Protein AF-M3GZG9-F1 (afdb_monomer)

Solvent-accessible surface area (backbone atoms only — not comparable to full-atom values): 9274 Å² total; per-residue (Å²): 86,82,31,37,38,31,21,82,42,76,47,66,50,98,86,66,50,78,45,76,48,38,36,34,39,43,44,51,94,93,51,76,71,40,52,28,30,54,42,74,48,55,68,71,58,45,72,78,30,86,83,56,42,54,24,39,34,29,55,63,71,65,92,87,61,84,75,79,90,46,70,40,34,37,29,32,86,43,64,42,98,85,69,80,45,78,38,32,40,33,36,37,59,42,87,91,44,86,87,32,54,50,62,36,36,37,36,73,55,94,59,98,73,78,54,59,26,34,28,30,41,71,80,82,76,78,61,92,77,64,81,70,80,76,82,63,96,77,73,98,78,76,84,72,88,74,94,72,88,83,134

Sequence (151 aa):
MNVGYFKHKTVKDQNGVEQKFIGGMINIPFMRPIECSLIVTPPEELAGNQKAPIYKIAQYKPKGWEGSRQFIGGIWSAVSKDGKVNYFKGHIETPLVAGERVYVALFEPKEDNGLMFEVTWSAPKSNTSAYVPTASSEDASYYADDDAIPY

Nearest PDB structures (foldseek):
  1eyl-assembly1_A  TM=2.678E-01  e=1.471E+00  Psophocarpus tetragonolobus
  5yuo-assembly1_A  TM=2.740E-01  e=3.076E+00  Pseudomonas aeruginosa PAO1

Structure (mmCIF, N/CA/C/O backbone):
data_AF-M3GZG9-F1
#
_entry.id   AF-M3GZG9-F1
#
loop_
_atom_site.group_PDB
_atom_site.id
_atom_site.type_symbol
_atom_site.label_atom_id
_atom_site.label_alt_id
_atom_site.label_comp_id
_atom_site.label_asym_id
_atom_site.label_entity_id
_atom_site.label_seq_id
_atom_site.pdbx_PDB_ins_code
_atom_site.Cartn_x
_atom_site.Cartn_y
_atom_site.Cartn_z
_atom_site.occupancy
_atom_site.B_iso_or_equiv
_atom_site.auth_seq_id
_atom_site.auth_comp_id
_atom_site.auth_asym_id
_atom_site.auth_atom_id
_atom_site.pdbx_PDB_model_num
ATOM 1 N N . MET A 1 1 ? -4.213 -6.160 12.452 1.00 86.12 1 MET A N 1
ATOM 2 C CA . MET A 1 1 ? -2.948 -6.922 12.405 1.00 86.12 1 MET A CA 1
ATOM 3 C C . MET A 1 1 ? -2.010 -6.206 11.450 1.00 86.12 1 MET A C 1
ATOM 5 O O . MET A 1 1 ? -2.480 -5.842 10.378 1.00 86.12 1 MET A O 1
ATOM 9 N N . ASN A 1 2 ? -0.756 -5.943 11.837 1.00 92.88 2 ASN A N 1
ATOM 10 C CA . ASN A 1 2 ? 0.257 -5.469 10.887 1.00 92.88 2 ASN A CA 1
ATOM 11 C C . ASN A 1 2 ? 0.603 -6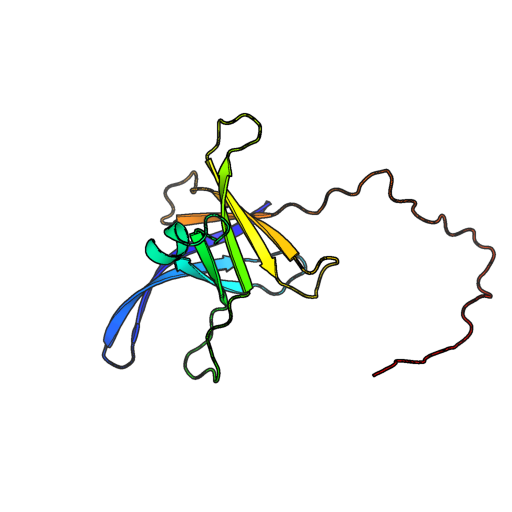.638 9.955 1.00 92.88 2 ASN A C 1
ATOM 13 O O . ASN A 1 2 ? 0.815 -7.758 10.414 1.00 92.88 2 ASN A O 1
ATOM 17 N N . VAL A 1 3 ? 0.556 -6.380 8.656 1.00 96.12 3 VAL A N 1
ATOM 18 C CA . VAL A 1 3 ? 0.739 -7.367 7.590 1.00 96.12 3 VAL A CA 1
ATOM 19 C C . VAL A 1 3 ? 1.760 -6.887 6.567 1.00 96.12 3 VAL A C 1
ATOM 21 O O . VAL A 1 3 ? 1.851 -7.460 5.491 1.00 96.12 3 VAL A O 1
ATOM 24 N N . GLY A 1 4 ? 2.505 -5.816 6.828 1.00 96.81 4 GLY A N 1
ATOM 25 C 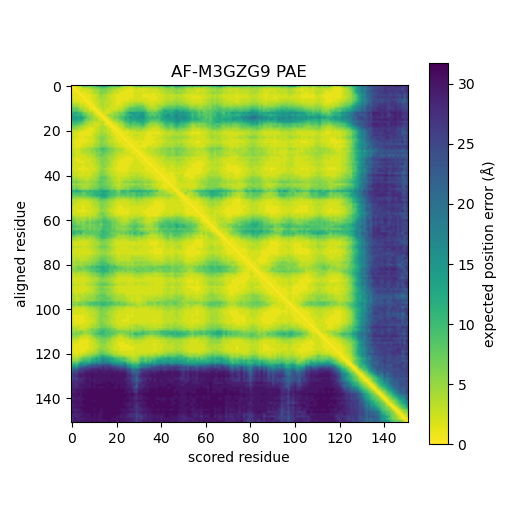CA . GLY A 1 4 ? 3.415 -5.283 5.827 1.00 96.81 4 GLY A CA 1
ATOM 26 C C . GLY A 1 4 ? 3.849 -3.855 6.082 1.00 96.81 4 GLY A C 1
ATOM 27 O O . GLY A 1 4 ? 3.520 -3.239 7.094 1.00 96.81 4 GLY A O 1
ATOM 28 N N . TYR A 1 5 ? 4.592 -3.322 5.123 1.00 97.56 5 TYR A N 1
ATOM 29 C CA . TYR A 1 5 ? 5.160 -1.987 5.219 1.00 97.56 5 TYR A CA 1
ATOM 30 C C . TYR A 1 5 ? 5.473 -1.401 3.845 1.00 97.56 5 TYR A C 1
ATOM 32 O O . TYR A 1 5 ? 5.643 -2.132 2.867 1.00 97.56 5 TYR A O 1
ATOM 40 N N . PHE A 1 6 ? 5.650 -0.082 3.810 1.00 97.81 6 PHE A N 1
ATOM 41 C CA . PHE A 1 6 ? 6.256 0.654 2.704 1.00 97.81 6 PHE A CA 1
ATOM 42 C C . PHE A 1 6 ? 7.378 1.550 3.215 1.00 97.81 6 PHE A C 1
ATOM 44 O O . PHE A 1 6 ? 7.292 2.098 4.311 1.00 97.81 6 PHE A O 1
ATOM 51 N N . LYS A 1 7 ? 8.427 1.717 2.410 1.00 97.12 7 LYS A N 1
ATOM 52 C CA . LYS A 1 7 ? 9.551 2.615 2.688 1.00 97.12 7 LYS A CA 1
ATOM 53 C C . LYS A 1 7 ? 10.148 3.171 1.401 1.00 97.12 7 LYS A C 1
ATOM 55 O O . LYS A 1 7 ? 9.945 2.617 0.318 1.00 97.12 7 LYS A O 1
ATOM 60 N N . HIS A 1 8 ? 10.927 4.236 1.526 1.00 95.12 8 HIS A N 1
ATOM 61 C CA . HIS A 1 8 ? 11.728 4.738 0.416 1.00 95.12 8 HIS A CA 1
ATOM 62 C C . HIS A 1 8 ? 12.819 3.714 0.064 1.00 95.12 8 HIS A C 1
ATOM 64 O O . HIS A 1 8 ? 13.556 3.245 0.932 1.00 95.12 8 HIS A O 1
ATOM 70 N N . LYS A 1 9 ? 12.904 3.342 -1.213 1.00 91.75 9 LYS A N 1
ATOM 71 C CA . LYS A 1 9 ? 13.942 2.479 -1.782 1.00 91.75 9 LYS A CA 1
ATOM 72 C C . LYS A 1 9 ? 14.666 3.234 -2.899 1.00 91.75 9 LYS A C 1
ATOM 74 O O . LYS A 1 9 ? 14.053 4.015 -3.626 1.00 91.75 9 LYS A O 1
ATOM 79 N N . THR A 1 10 ? 15.952 2.942 -3.058 1.00 88.56 10 THR A N 1
ATOM 80 C CA . THR A 1 10 ? 16.778 3.425 -4.171 1.00 88.56 10 THR A CA 1
ATOM 81 C C . THR A 1 10 ? 17.332 2.220 -4.919 1.00 88.56 10 THR A C 1
ATOM 83 O O . THR A 1 10 ? 17.880 1.311 -4.296 1.00 88.56 10 THR A O 1
ATOM 86 N N . VAL A 1 11 ? 17.186 2.193 -6.241 1.00 83.25 11 VAL A N 1
ATOM 87 C CA . VAL A 1 11 ? 17.746 1.151 -7.114 1.00 83.25 11 VAL A CA 1
ATOM 88 C C . VAL A 1 11 ? 18.528 1.818 -8.234 1.00 83.25 11 VAL A C 1
ATOM 90 O O . VAL A 1 11 ? 18.066 2.795 -8.810 1.00 83.25 11 VAL A O 1
ATOM 93 N N . LYS A 1 12 ? 19.712 1.291 -8.548 1.00 82.12 12 LYS A N 1
ATOM 94 C CA . LYS A 1 12 ? 20.492 1.736 -9.706 1.00 82.12 12 LYS A CA 1
ATOM 95 C C . LYS A 1 12 ? 19.992 1.035 -10.961 1.00 82.12 12 LYS A C 1
ATOM 97 O O . LYS A 1 12 ? 19.834 -0.188 -10.966 1.00 82.12 12 LYS A O 1
ATOM 102 N N . ASP A 1 13 ? 19.722 1.806 -12.005 1.00 77.00 13 ASP A N 1
ATOM 103 C CA . ASP A 1 13 ? 19.376 1.263 -13.312 1.00 77.00 13 ASP A CA 1
ATOM 104 C C . ASP A 1 13 ? 20.617 0.756 -14.074 1.00 77.00 13 ASP A C 1
ATOM 106 O O . ASP A 1 13 ? 21.734 0.732 -13.554 1.00 77.00 13 ASP A O 1
ATOM 110 N N . GLN A 1 14 ? 20.416 0.300 -15.315 1.00 74.38 14 GLN A N 1
ATOM 111 C CA . GLN A 1 14 ? 21.491 -0.257 -16.148 1.00 74.38 14 GLN A CA 1
ATOM 112 C C . GLN A 1 14 ? 22.578 0.768 -16.504 1.00 74.38 14 GLN A C 1
ATOM 114 O O . GLN A 1 14 ? 23.702 0.376 -16.803 1.00 74.38 14 GLN A O 1
ATOM 119 N N . ASN A 1 15 ? 22.255 2.059 -16.428 1.00 80.00 15 ASN A N 1
ATOM 120 C CA . ASN A 1 15 ? 23.158 3.167 -16.711 1.00 80.00 15 ASN A CA 1
ATOM 121 C C . ASN A 1 15 ? 23.792 3.722 -15.422 1.00 80.00 15 ASN A C 1
ATOM 123 O O . ASN A 1 15 ? 24.471 4.746 -15.456 1.00 80.00 15 ASN A O 1
ATOM 127 N N . GLY A 1 16 ? 23.563 3.065 -14.278 1.00 80.12 16 GLY A N 1
ATOM 128 C CA . GLY A 1 16 ? 24.045 3.502 -12.971 1.00 80.12 16 GLY A CA 1
ATOM 129 C C . GLY A 1 16 ? 23.258 4.670 -12.370 1.00 80.12 16 GLY A C 1
ATOM 130 O O . GLY A 1 16 ? 23.661 5.178 -11.323 1.00 80.12 16 GLY A O 1
ATOM 131 N N . VAL A 1 17 ? 22.144 5.083 -12.985 1.00 85.31 17 VAL A N 1
ATOM 132 C CA . VAL A 1 17 ? 21.304 6.177 -12.487 1.00 85.31 17 VAL A CA 1
ATOM 133 C C . VAL A 1 17 ? 20.450 5.670 -11.332 1.00 85.31 17 VAL A C 1
ATOM 135 O O . VAL A 1 17 ? 19.796 4.629 -11.415 1.00 85.31 17 VAL A O 1
ATOM 138 N N . GLU A 1 18 ? 20.458 6.412 -10.230 1.00 86.94 18 GLU A N 1
ATOM 139 C CA . GLU A 1 18 ? 19.667 6.090 -9.048 1.00 86.94 18 GLU A CA 1
ATOM 140 C C . GLU A 1 18 ? 18.194 6.457 -9.244 1.00 86.94 18 GLU A C 1
ATOM 142 O O . GLU A 1 18 ? 17.828 7.621 -9.383 1.00 86.94 18 GLU A O 1
ATOM 147 N N . GLN A 1 19 ? 17.338 5.443 -9.193 1.00 83.44 19 GLN A N 1
ATOM 148 C CA . GLN A 1 19 ? 15.889 5.565 -9.220 1.00 83.44 19 GLN A CA 1
ATOM 149 C C . GLN A 1 19 ? 15.350 5.418 -7.797 1.00 83.44 19 GLN A C 1
ATOM 151 O O . GLN A 1 19 ? 15.544 4.385 -7.148 1.00 83.44 19 GLN A O 1
ATOM 156 N N . LYS A 1 20 ? 14.660 6.452 -7.307 1.00 89.56 20 LYS A N 1
ATOM 157 C CA . LYS A 1 20 ? 13.991 6.447 -6.000 1.00 89.56 20 LYS A CA 1
ATOM 158 C C . LYS A 1 20 ? 12.518 6.097 -6.174 1.00 89.56 20 LYS A C 1
ATOM 160 O O . LYS A 1 20 ? 11.850 6.642 -7.047 1.00 89.56 20 LYS A O 1
ATOM 165 N N . PHE A 1 21 ? 12.002 5.209 -5.334 1.00 91.75 21 PHE A N 1
ATOM 166 C CA . PHE A 1 21 ? 10.585 4.847 -5.329 1.00 91.75 21 PHE A CA 1
ATOM 167 C C . PHE A 1 21 ? 10.127 4.407 -3.938 1.00 91.75 21 PHE A C 1
ATOM 169 O O . PHE A 1 21 ? 10.939 4.112 -3.061 1.00 91.75 21 PHE A O 1
ATOM 176 N N . ILE A 1 22 ? 8.813 4.341 -3.737 1.00 95.75 22 ILE A N 1
ATOM 177 C CA . ILE A 1 22 ? 8.217 3.814 -2.508 1.00 95.75 22 ILE A CA 1
ATOM 178 C C . ILE A 1 22 ? 7.953 2.327 -2.728 1.00 95.75 22 ILE A C 1
ATOM 180 O O . ILE A 1 22 ? 7.117 1.958 -3.552 1.00 95.75 22 ILE A O 1
ATOM 184 N N . GLY A 1 23 ? 8.690 1.468 -2.028 1.00 95.81 23 GLY A N 1
ATOM 185 C CA . GLY A 1 23 ? 8.614 0.016 -2.168 1.00 95.81 23 GLY A CA 1
ATOM 186 C C . GLY A 1 23 ? 8.295 -0.665 -0.846 1.00 95.81 23 GLY A C 1
ATOM 187 O O . GLY A 1 23 ? 8.661 -0.181 0.225 1.00 95.81 23 GLY A O 1
ATOM 188 N N . GLY A 1 24 ? 7.638 -1.813 -0.917 1.00 96.25 24 GLY A N 1
ATOM 189 C CA . GLY A 1 24 ? 7.128 -2.489 0.263 1.00 96.25 24 GLY A CA 1
ATOM 190 C C . GLY A 1 24 ? 6.798 -3.950 0.028 1.00 96.25 24 GLY A C 1
ATOM 191 O O . GLY A 1 24 ? 6.981 -4.489 -1.066 1.00 96.25 24 GLY A O 1
ATOM 192 N N . MET A 1 25 ? 6.316 -4.582 1.088 1.00 97.25 25 MET A N 1
ATOM 193 C CA . MET A 1 25 ? 5.817 -5.947 1.055 1.00 97.25 25 MET A CA 1
ATOM 194 C C . MET A 1 25 ? 4.522 -6.019 1.854 1.00 97.25 25 MET A C 1
ATOM 196 O O . MET A 1 25 ? 4.439 -5.453 2.944 1.00 97.25 25 MET A O 1
ATOM 200 N N . ILE A 1 26 ? 3.533 -6.722 1.309 1.00 97.19 26 ILE A N 1
ATOM 201 C CA . ILE A 1 26 ? 2.260 -7.008 1.968 1.00 97.19 26 ILE A CA 1
ATOM 202 C C . ILE A 1 26 ? 2.110 -8.526 2.068 1.00 97.19 26 ILE A C 1
ATOM 204 O O . ILE A 1 26 ? 2.174 -9.235 1.069 1.00 97.19 26 ILE A O 1
ATOM 208 N N . ASN A 1 27 ? 1.909 -9.022 3.279 1.00 96.19 27 ASN A N 1
ATOM 209 C CA . ASN A 1 27 ? 1.811 -10.428 3.634 1.00 96.19 27 ASN A CA 1
ATOM 210 C C . ASN A 1 27 ? 0.472 -10.699 4.337 1.00 96.19 27 ASN A C 1
ATOM 212 O O . ASN A 1 27 ? 0.380 -10.741 5.565 1.00 96.19 27 ASN A O 1
ATOM 216 N N . ILE A 1 28 ? -0.588 -10.829 3.540 1.00 94.12 28 ILE A N 1
ATOM 217 C CA . ILE A 1 28 ? -1.911 -11.228 4.032 1.00 94.12 28 ILE A CA 1
ATOM 218 C C . ILE A 1 28 ? -1.890 -12.744 4.292 1.00 94.12 28 ILE A C 1
ATOM 220 O O . ILE A 1 28 ? -1.474 -13.471 3.394 1.00 94.12 28 ILE A O 1
ATOM 224 N N . PRO A 1 29 ? -2.373 -13.254 5.445 1.00 90.06 29 PRO A N 1
ATOM 225 C CA . PRO A 1 29 ? -2.152 -14.648 5.858 1.00 90.06 29 PRO A CA 1
ATOM 226 C C . PRO A 1 29 ? -2.526 -15.750 4.853 1.00 90.06 29 PRO A C 1
ATOM 228 O O . PRO A 1 29 ? -1.913 -16.810 4.864 1.00 90.06 29 PRO A O 1
ATOM 231 N N . PHE A 1 30 ? -3.536 -15.528 4.009 1.00 89.38 30 PHE A N 1
ATOM 232 C CA . PHE A 1 30 ? -4.018 -16.507 3.023 1.00 89.38 30 PHE A CA 1
ATOM 233 C C . PHE A 1 30 ? -3.523 -16.232 1.593 1.00 89.38 30 PHE A C 1
ATOM 235 O O . PHE A 1 30 ? -3.921 -16.918 0.655 1.00 89.38 30 PHE A O 1
ATOM 242 N N . MET A 1 31 ? -2.682 -15.214 1.402 1.00 91.06 31 MET A N 1
ATOM 243 C CA . MET A 1 31 ? -2.111 -14.846 0.109 1.00 91.06 31 MET A CA 1
ATOM 244 C C . MET A 1 31 ? -0.607 -15.106 0.116 1.00 91.06 31 MET A C 1
ATOM 246 O O . MET A 1 31 ? 0.043 -15.100 1.159 1.00 91.06 31 MET A O 1
ATOM 250 N N . ARG A 1 32 ? -0.017 -15.278 -1.070 1.00 91.81 32 ARG A N 1
ATOM 251 C CA . ARG A 1 32 ? 1.444 -15.206 -1.187 1.00 91.81 32 ARG A CA 1
ATOM 252 C C . ARG A 1 32 ? 1.909 -13.788 -0.832 1.00 91.81 32 ARG A C 1
ATOM 254 O O . ARG A 1 32 ? 1.206 -12.846 -1.202 1.00 91.81 32 ARG A O 1
ATOM 261 N N . PRO A 1 33 ? 3.077 -13.614 -0.186 1.00 95.12 33 PRO A N 1
ATOM 262 C CA . PRO A 1 33 ? 3.648 -12.291 0.027 1.00 95.12 33 PRO A CA 1
ATOM 263 C C . PRO A 1 33 ? 3.756 -11.520 -1.290 1.00 95.12 33 PRO A C 1
ATOM 265 O O . PRO A 1 33 ? 4.275 -12.029 -2.285 1.00 95.12 33 PRO A O 1
ATOM 268 N N . ILE A 1 34 ? 3.258 -10.289 -1.291 1.00 95.12 34 ILE A N 1
ATOM 269 C CA . ILE A 1 34 ? 3.238 -9.406 -2.452 1.00 95.12 34 ILE A CA 1
ATOM 270 C C . ILE A 1 34 ? 4.319 -8.355 -2.255 1.00 95.12 34 ILE A C 1
ATOM 272 O O . ILE A 1 34 ? 4.166 -7.442 -1.440 1.00 95.12 34 ILE A O 1
ATOM 276 N N . GLU A 1 35 ? 5.399 -8.447 -3.027 1.00 95.25 35 GLU A N 1
ATOM 277 C CA . GLU A 1 35 ? 6.290 -7.305 -3.199 1.00 95.25 35 GLU A CA 1
ATOM 278 C C . GLU A 1 35 ? 5.639 -6.302 -4.160 1.00 95.25 35 GLU A C 1
ATOM 280 O O . GLU A 1 35 ? 5.166 -6.654 -5.245 1.00 95.25 35 GLU A O 1
ATOM 285 N N . CYS A 1 36 ? 5.563 -5.042 -3.743 1.00 95.88 36 CYS A N 1
ATOM 286 C CA . CYS A 1 36 ? 4.864 -4.002 -4.488 1.00 95.88 36 CYS A CA 1
ATOM 287 C C . CYS A 1 36 ? 5.477 -2.618 -4.259 1.00 95.88 36 CYS A C 1
ATOM 289 O O . CYS A 1 36 ? 6.318 -2.408 -3.379 1.00 95.88 36 CYS A O 1
ATOM 291 N N . SER A 1 37 ? 5.059 -1.662 -5.080 1.00 95.69 37 SER A N 1
ATOM 292 C CA . SER A 1 37 ? 5.414 -0.255 -4.966 1.00 95.69 37 SER A CA 1
ATOM 293 C C . SER A 1 37 ? 4.177 0.634 -4.958 1.00 95.69 37 SER A C 1
ATOM 295 O O . SER A 1 37 ? 3.141 0.298 -5.532 1.00 95.69 37 SER A O 1
ATOM 297 N N . LEU A 1 38 ? 4.294 1.784 -4.297 1.00 97.25 38 LEU A N 1
ATOM 298 C CA . LEU A 1 38 ? 3.296 2.843 -4.373 1.00 97.25 38 LEU A CA 1
ATOM 299 C C . LEU A 1 38 ? 3.724 3.836 -5.445 1.00 97.25 38 LEU A C 1
ATOM 301 O O . LEU A 1 38 ? 4.807 4.421 -5.376 1.00 97.25 38 LEU A O 1
ATOM 305 N N . ILE A 1 39 ? 2.862 4.024 -6.437 1.00 95.94 39 ILE A N 1
ATOM 306 C CA . ILE A 1 39 ? 3.036 5.026 -7.482 1.00 95.94 39 ILE A CA 1
ATOM 307 C C . ILE A 1 39 ? 2.140 6.206 -7.138 1.00 95.94 39 ILE A C 1
ATOM 309 O O . ILE A 1 39 ? 0.920 6.055 -7.103 1.00 95.94 39 ILE A O 1
ATOM 313 N N . VAL A 1 40 ? 2.750 7.360 -6.869 1.00 95.50 40 VAL A N 1
ATOM 314 C CA . VAL A 1 40 ? 2.033 8.613 -6.602 1.00 95.50 40 VAL A CA 1
ATOM 315 C C . VAL A 1 40 ? 1.208 8.980 -7.832 1.00 95.50 40 VAL A C 1
ATOM 317 O O . VAL A 1 40 ? 1.734 9.010 -8.947 1.00 95.50 40 VAL A O 1
ATOM 320 N N . THR A 1 41 ? -0.074 9.260 -7.632 1.00 95.00 41 THR A N 1
ATOM 321 C CA . THR A 1 41 ? -0.936 9.766 -8.699 1.00 95.00 41 THR A CA 1
ATOM 322 C C . THR A 1 41 ? -0.620 11.245 -8.954 1.00 95.00 41 THR A C 1
ATOM 324 O O . THR A 1 41 ? -0.593 12.021 -7.994 1.00 95.00 41 THR A O 1
ATOM 327 N N . PRO A 1 42 ? -0.371 11.665 -10.210 1.00 94.00 42 PRO A N 1
ATOM 328 C CA . PRO A 1 42 ? -0.053 13.056 -10.523 1.00 94.00 42 PRO A CA 1
ATOM 329 C C . PRO A 1 42 ? -1.162 14.029 -10.083 1.00 94.00 42 PRO A C 1
ATOM 331 O O . PRO A 1 42 ? -2.344 13.696 -10.215 1.00 94.00 42 PRO A O 1
ATOM 334 N N . PRO A 1 43 ? -0.823 15.251 -9.627 1.00 91.75 43 PRO A N 1
ATOM 335 C CA . PRO A 1 43 ? -1.816 16.243 -9.202 1.00 91.75 43 PRO A CA 1
ATOM 336 C C . PRO A 1 43 ? -2.863 16.573 -10.272 1.00 91.75 43 PRO A C 1
ATOM 338 O O . PRO A 1 43 ? -4.027 16.781 -9.950 1.00 91.75 43 PRO A O 1
ATOM 341 N N . GLU A 1 44 ? -2.462 16.573 -11.542 1.00 92.25 44 GLU A N 1
ATOM 342 C CA . GLU A 1 44 ? -3.334 16.803 -12.700 1.00 92.25 44 GLU A CA 1
ATOM 343 C C . GLU A 1 44 ? -4.444 15.743 -12.800 1.00 92.25 44 GLU A C 1
ATOM 345 O O . GLU A 1 44 ? -5.610 16.068 -13.029 1.00 92.25 44 GLU A O 1
ATOM 350 N N . GLU A 1 45 ? -4.099 14.473 -12.553 1.00 90.12 45 GLU A N 1
ATOM 351 C CA . GLU A 1 45 ? -5.047 13.354 -12.551 1.00 90.12 45 GLU A CA 1
ATOM 352 C C . GLU A 1 45 ? -6.005 13.451 -11.352 1.00 90.12 45 GLU A C 1
ATOM 354 O O . GLU A 1 45 ? -7.208 13.229 -11.496 1.00 90.12 45 GLU A O 1
ATOM 359 N N . LEU A 1 46 ? -5.497 13.850 -10.180 1.00 90.31 46 LEU A N 1
ATOM 360 C CA . LEU A 1 46 ? -6.317 14.060 -8.981 1.00 90.31 46 LEU A CA 1
ATOM 361 C C . LEU A 1 46 ? -7.282 15.246 -9.134 1.00 90.31 46 LEU A C 1
ATOM 363 O O . LEU A 1 46 ? -8.418 15.177 -8.664 1.00 90.31 46 LEU A O 1
ATOM 367 N N . ALA A 1 47 ? -6.855 16.316 -9.810 1.00 88.31 47 ALA A N 1
ATOM 368 C CA . ALA A 1 47 ? -7.684 17.489 -10.071 1.00 88.31 47 ALA A CA 1
ATOM 369 C C . ALA A 1 47 ? -8.848 17.171 -11.024 1.00 88.31 47 ALA A C 1
ATOM 371 O O . ALA A 1 47 ? -9.965 17.643 -10.810 1.00 88.31 47 ALA A O 1
ATOM 372 N N . GLY A 1 48 ? -8.605 16.340 -12.044 1.00 85.69 48 GLY A N 1
ATOM 373 C CA . GLY A 1 48 ? -9.630 15.900 -12.995 1.00 85.69 48 GLY A CA 1
ATOM 374 C C . GLY A 1 48 ? -10.542 14.782 -12.474 1.00 85.69 48 GLY A C 1
ATOM 375 O O . GLY A 1 48 ? -11.632 14.583 -13.010 1.00 85.69 48 GLY A O 1
ATOM 376 N N . ASN A 1 49 ? -10.126 14.051 -11.435 1.00 88.19 49 ASN A N 1
ATOM 377 C CA . ASN A 1 49 ? -10.877 12.923 -10.891 1.00 88.19 49 ASN A CA 1
ATOM 378 C C . ASN A 1 49 ? -10.719 12.806 -9.368 1.00 88.19 49 ASN A C 1
ATOM 380 O O . ASN A 1 49 ? -9.846 12.105 -8.860 1.00 88.19 49 ASN A O 1
ATOM 384 N N . GLN A 1 50 ? -11.664 13.389 -8.627 1.00 81.31 50 GLN A N 1
ATOM 385 C CA . GLN A 1 50 ? -11.686 13.331 -7.159 1.00 8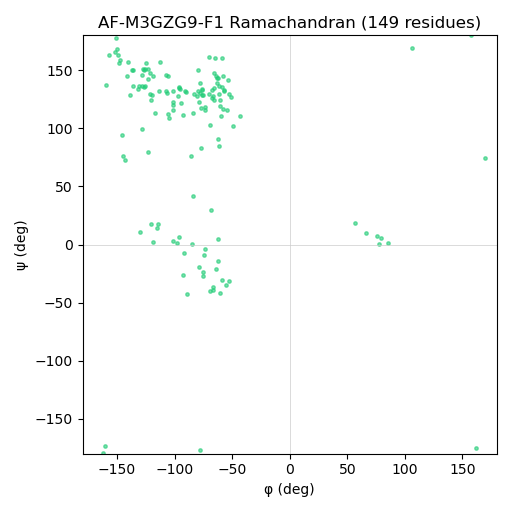1.31 50 GLN A CA 1
ATOM 386 C C . GLN A 1 50 ? -11.832 11.910 -6.580 1.00 81.31 50 GLN A C 1
ATOM 388 O O . GLN A 1 50 ? -11.618 11.708 -5.386 1.00 81.31 50 GLN A O 1
ATOM 393 N N . LYS A 1 51 ? -12.213 10.915 -7.395 1.00 88.81 51 LYS A N 1
ATOM 394 C CA . LYS A 1 51 ? -12.297 9.506 -6.977 1.00 88.81 51 LYS A CA 1
ATOM 395 C C . LYS A 1 51 ? -11.001 8.734 -7.234 1.00 88.81 51 LYS A C 1
ATOM 397 O O . LYS A 1 51 ? -10.908 7.577 -6.817 1.00 88.81 51 LYS A O 1
ATOM 402 N N . ALA A 1 52 ? -10.019 9.327 -7.912 1.00 92.56 52 ALA A N 1
ATOM 403 C CA . ALA A 1 52 ? -8.749 8.671 -8.181 1.00 92.56 52 ALA A CA 1
ATOM 404 C C . ALA A 1 52 ? -7.998 8.370 -6.869 1.00 92.56 52 ALA A C 1
ATOM 406 O O . ALA A 1 52 ? -8.066 9.153 -5.916 1.00 92.56 52 ALA A O 1
ATOM 407 N N . PRO A 1 53 ? -7.303 7.224 -6.783 1.00 96.75 53 PRO A N 1
ATOM 408 C CA . PRO A 1 53 ? -6.439 6.944 -5.647 1.00 96.75 53 PRO A CA 1
ATOM 409 C C . PRO A 1 53 ? -5.270 7.927 -5.626 1.00 96.75 53 PRO A C 1
ATOM 411 O O . PRO A 1 53 ? -4.761 8.306 -6.677 1.00 96.75 53 PRO A O 1
ATOM 414 N N . ILE A 1 54 ? -4.793 8.287 -4.438 1.00 96.94 54 ILE A N 1
ATOM 415 C CA . ILE A 1 54 ? -3.578 9.100 -4.276 1.00 96.94 54 ILE A CA 1
ATOM 416 C C . ILE A 1 54 ? -2.302 8.284 -4.534 1.00 96.94 54 ILE A C 1
ATOM 418 O O . ILE A 1 54 ? -1.291 8.834 -4.966 1.00 96.94 54 ILE A O 1
ATOM 422 N N . TYR A 1 55 ? -2.369 6.965 -4.317 1.00 97.56 55 TYR A N 1
ATOM 423 C CA . TYR A 1 55 ? -1.339 6.018 -4.724 1.00 97.56 55 TYR A CA 1
ATOM 424 C C . TYR A 1 55 ? -1.970 4.838 -5.448 1.00 97.56 55 TYR A C 1
ATOM 426 O O . TYR A 1 55 ? -2.920 4.228 -4.954 1.00 97.56 55 TYR A O 1
ATOM 434 N N . LYS A 1 56 ? -1.386 4.450 -6.576 1.00 97.50 56 LYS A N 1
ATOM 435 C CA . LYS A 1 56 ? -1.674 3.175 -7.238 1.00 97.50 56 LYS A CA 1
ATOM 436 C C . LYS A 1 56 ? -0.700 2.124 -6.705 1.00 97.50 56 LYS A C 1
ATOM 438 O O . LYS A 1 56 ? 0.504 2.381 -6.647 1.00 97.50 56 LYS A O 1
ATOM 443 N N . ILE A 1 57 ? -1.201 0.951 -6.320 1.00 97.62 57 ILE A N 1
ATOM 444 C CA . ILE A 1 57 ? -0.358 -0.168 -5.880 1.00 97.62 57 ILE A CA 1
ATOM 445 C C . ILE A 1 57 ? 0.101 -0.904 -7.133 1.00 97.62 57 ILE A C 1
ATOM 447 O O . ILE A 1 57 ? -0.715 -1.495 -7.836 1.00 97.62 57 ILE A O 1
ATOM 451 N N . ALA A 1 58 ? 1.392 -0.863 -7.433 1.00 96.19 58 ALA A N 1
ATOM 452 C CA . ALA A 1 58 ? 1.976 -1.592 -8.548 1.00 96.19 58 ALA A CA 1
ATOM 453 C C . ALA A 1 58 ? 2.670 -2.858 -8.044 1.00 96.19 58 ALA A C 1
ATOM 455 O O . ALA A 1 58 ? 3.457 -2.810 -7.099 1.00 96.19 58 ALA A O 1
ATOM 456 N N . GLN A 1 59 ? 2.406 -3.992 -8.687 1.00 93.75 59 GLN A N 1
ATOM 457 C CA . GLN A 1 59 ? 3.127 -5.223 -8.385 1.00 93.75 59 GLN A CA 1
ATOM 458 C C . GLN A 1 59 ? 4.600 -5.062 -8.773 1.00 93.75 59 GLN A C 1
ATOM 460 O O . GLN A 1 59 ? 4.915 -4.561 -9.859 1.00 93.75 59 GLN A O 1
ATOM 465 N N . TYR A 1 60 ? 5.508 -5.482 -7.890 1.00 87.81 60 TYR A N 1
ATOM 466 C CA . TYR A 1 60 ? 6.923 -5.508 -8.226 1.00 87.81 60 TYR A CA 1
ATOM 467 C C . TYR A 1 60 ? 7.171 -6.568 -9.296 1.00 87.81 60 TYR A C 1
ATOM 469 O O . TYR A 1 60 ? 6.700 -7.701 -9.198 1.00 87.81 60 TYR A O 1
ATOM 477 N N . LYS A 1 61 ? 7.926 -6.181 -10.320 1.00 84.31 61 LYS A N 1
ATOM 478 C CA . LYS A 1 61 ? 8.343 -7.066 -11.399 1.00 84.31 61 LYS A CA 1
ATOM 479 C C . LYS A 1 61 ? 9.867 -7.114 -11.420 1.00 84.31 61 LYS A C 1
ATOM 481 O O . LYS A 1 61 ? 10.490 -6.047 -11.413 1.00 84.31 61 LYS A O 1
ATOM 486 N N . PRO A 1 62 ? 10.475 -8.312 -11.426 1.00 78.00 62 PRO A N 1
ATOM 487 C CA . PRO A 1 62 ? 11.920 -8.432 -11.493 1.00 78.00 62 PRO A CA 1
ATOM 488 C C . PRO A 1 62 ? 12.445 -7.901 -12.830 1.00 78.00 62 PRO A C 1
ATOM 490 O O . PRO A 1 62 ? 11.721 -7.789 -13.824 1.00 78.00 62 PRO A O 1
ATOM 493 N N . LYS A 1 63 ? 13.739 -7.579 -12.860 1.00 77.00 63 LYS A N 1
ATOM 494 C CA . LYS A 1 63 ? 14.419 -7.148 -14.085 1.00 77.00 63 LYS A CA 1
ATOM 495 C C . LYS A 1 63 ? 14.266 -8.219 -15.173 1.00 77.00 63 LYS A C 1
ATOM 497 O O . LYS A 1 63 ? 14.508 -9.391 -14.913 1.00 77.00 63 LYS A O 1
ATOM 502 N N . GLY A 1 64 ? 13.904 -7.797 -16.384 1.00 80.50 64 GLY A N 1
ATOM 503 C CA . GLY A 1 64 ? 13.700 -8.697 -17.525 1.00 80.50 64 GLY A CA 1
ATOM 504 C C . GLY A 1 64 ? 12.303 -9.317 -17.607 1.00 80.50 64 GLY A C 1
ATOM 505 O O . GLY A 1 64 ? 12.052 -10.083 -18.526 1.00 80.50 64 GLY A O 1
ATOM 506 N N . TRP A 1 65 ? 11.387 -8.982 -16.690 1.00 82.75 65 TRP A N 1
ATOM 507 C CA . TRP A 1 65 ? 9.990 -9.393 -16.811 1.00 82.75 65 TRP A CA 1
ATOM 508 C C . TRP A 1 65 ? 9.325 -8.733 -18.027 1.00 82.75 65 TRP A C 1
ATOM 510 O O . TRP A 1 65 ? 9.284 -7.505 -18.127 1.00 82.75 65 TRP A O 1
ATOM 520 N N . GLU A 1 66 ? 8.753 -9.545 -18.915 1.00 86.50 66 GLU A N 1
ATOM 521 C CA . GLU A 1 66 ? 8.038 -9.075 -20.102 1.00 86.50 66 GLU A CA 1
ATOM 522 C C . GLU A 1 66 ? 6.620 -8.579 -19.768 1.00 86.50 66 GLU A C 1
ATOM 524 O O . GLU A 1 66 ? 5.881 -9.163 -18.970 1.00 86.50 66 GLU A O 1
ATOM 529 N N . GLY A 1 67 ? 6.219 -7.474 -20.396 1.00 84.44 67 GLY A N 1
ATOM 530 C CA . GLY A 1 67 ? 4.885 -6.891 -20.257 1.00 84.44 67 GLY A CA 1
ATOM 531 C C . GLY A 1 67 ? 4.830 -5.618 -19.412 1.00 84.44 67 GLY A C 1
ATOM 532 O O . GLY A 1 67 ? 5.779 -5.219 -18.738 1.00 84.44 67 GLY A O 1
ATOM 533 N N . SER A 1 68 ? 3.678 -4.952 -19.468 1.00 86.38 68 SER A N 1
ATOM 534 C CA . SER A 1 68 ? 3.465 -3.654 -18.829 1.00 86.38 68 SER A CA 1
ATOM 535 C C . SER A 1 68 ? 3.418 -3.750 -17.301 1.00 86.38 68 SER A C 1
ATOM 537 O O . SER A 1 68 ? 3.209 -4.815 -16.708 1.00 86.38 68 SER A O 1
ATOM 539 N N . ARG A 1 69 ? 3.614 -2.607 -16.636 1.00 88.25 69 ARG A N 1
ATOM 540 C CA . ARG A 1 69 ? 3.393 -2.480 -15.192 1.00 88.25 69 ARG A CA 1
ATOM 541 C C . ARG A 1 69 ? 1.953 -2.878 -14.863 1.00 88.25 69 ARG A C 1
ATOM 543 O O . ARG A 1 69 ? 1.022 -2.386 -15.489 1.00 88.25 69 ARG A O 1
ATOM 550 N N . GLN A 1 70 ? 1.789 -3.728 -13.857 1.00 92.50 70 GLN A N 1
ATOM 551 C CA . GLN A 1 70 ? 0.476 -4.142 -13.374 1.00 92.50 70 GLN A CA 1
ATOM 552 C C . GLN A 1 70 ? 0.137 -3.381 -12.101 1.00 92.50 70 GLN A C 1
ATOM 554 O O . GLN A 1 70 ? 0.889 -3.425 -11.125 1.00 92.50 70 GLN A O 1
ATOM 559 N N . PHE A 1 71 ? -0.987 -2.673 -12.137 1.00 95.62 71 PHE A N 1
ATOM 560 C CA . PHE A 1 71 ? -1.596 -2.088 -10.955 1.00 95.62 71 PHE A CA 1
ATOM 561 C C . PHE A 1 71 ? -2.570 -3.100 -10.370 1.00 95.62 71 PHE A C 1
ATOM 563 O O . PHE A 1 71 ? -3.366 -3.679 -11.099 1.00 95.62 71 PHE A O 1
ATOM 570 N N . ILE A 1 72 ? -2.468 -3.324 -9.068 1.00 96.19 72 ILE A N 1
ATOM 571 C CA . ILE A 1 72 ? -3.218 -4.348 -8.337 1.00 96.19 72 ILE A CA 1
ATOM 572 C C . ILE A 1 72 ? -4.069 -3.725 -7.233 1.00 96.19 72 ILE A C 1
ATOM 574 O O . ILE A 1 72 ? -4.440 -4.406 -6.287 1.00 96.19 72 ILE A O 1
ATOM 578 N N . GLY A 1 73 ? -4.313 -2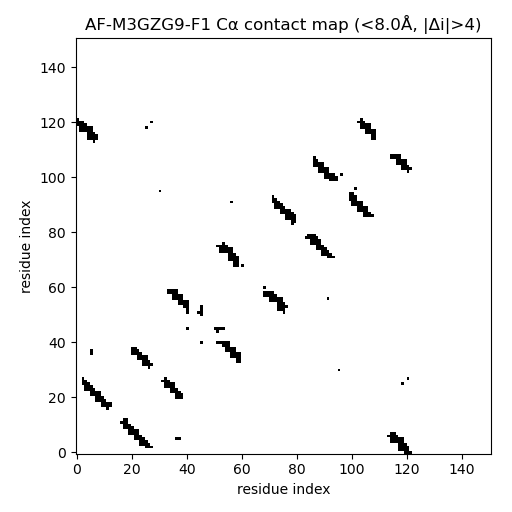.417 -7.285 1.00 96.81 73 GLY A N 1
ATOM 579 C CA . GLY A 1 73 ? -5.075 -1.730 -6.258 1.00 96.81 73 GLY A CA 1
ATOM 580 C C . GLY A 1 73 ? -4.801 -0.239 -6.171 1.00 96.81 73 GLY A C 1
ATOM 581 O O . GLY A 1 73 ? -3.969 0.325 -6.889 1.00 96.81 73 GLY A O 1
ATOM 582 N N . GLY A 1 74 ? -5.495 0.397 -5.234 1.00 97.44 74 GLY A N 1
ATOM 583 C CA . GLY A 1 74 ? -5.395 1.826 -4.972 1.00 97.44 74 GLY A CA 1
ATOM 584 C C . GLY A 1 74 ? -5.442 2.137 -3.483 1.00 97.44 74 GLY A C 1
ATOM 585 O O . GLY A 1 74 ? -5.966 1.360 -2.681 1.00 97.44 74 GLY A O 1
ATOM 586 N N . ILE A 1 75 ? -4.891 3.293 -3.132 1.00 98.00 75 ILE A N 1
ATOM 587 C CA . ILE A 1 75 ? -4.885 3.866 -1.791 1.00 98.00 75 ILE A CA 1
ATOM 588 C C . ILE A 1 75 ? -5.467 5.283 -1.863 1.00 98.00 75 ILE A C 1
ATOM 590 O O . ILE A 1 75 ? -5.109 6.067 -2.740 1.00 98.00 75 ILE A O 1
ATOM 594 N N . TRP A 1 76 ? -6.326 5.626 -0.910 1.00 97.06 76 TRP A N 1
ATOM 595 C CA . TRP A 1 76 ? -6.987 6.919 -0.756 1.00 97.06 76 TRP A CA 1
ATOM 596 C C . TRP A 1 76 ? -6.756 7.460 0.652 1.00 97.06 76 TRP A C 1
ATOM 598 O O . TRP A 1 76 ? -6.685 6.689 1.612 1.00 97.06 76 TRP A O 1
ATOM 608 N N . SER A 1 77 ? -6.720 8.783 0.796 1.00 94.00 77 SER A N 1
ATOM 609 C CA . SER A 1 77 ? -6.790 9.424 2.111 1.00 94.00 77 SER A CA 1
ATOM 610 C C . SER A 1 77 ? -8.119 9.107 2.796 1.00 94.00 77 SER A C 1
ATOM 612 O O . SER A 1 77 ? -9.175 9.020 2.159 1.00 94.00 77 SER A O 1
ATOM 614 N N . ALA A 1 78 ? -8.074 8.928 4.109 1.00 93.19 78 ALA A N 1
ATOM 615 C CA . ALA A 1 78 ? -9.238 8.678 4.935 1.00 93.19 78 ALA A CA 1
ATOM 616 C C . ALA A 1 78 ? -9.061 9.289 6.325 1.00 93.19 78 ALA A C 1
ATOM 618 O O . ALA A 1 78 ? -7.953 9.527 6.798 1.00 93.19 78 ALA A O 1
ATOM 619 N N . VAL A 1 79 ? -10.192 9.502 6.988 1.00 91.25 79 VAL A N 1
ATOM 620 C CA . VAL A 1 79 ? -10.246 9.922 8.385 1.00 91.25 79 VAL A CA 1
ATOM 621 C C . VAL A 1 79 ? -11.076 8.895 9.145 1.00 91.25 79 VAL A C 1
ATOM 623 O O . VAL A 1 79 ? -12.020 8.311 8.596 1.00 91.25 79 VAL A O 1
ATOM 626 N N . SER A 1 80 ? -10.683 8.585 10.378 1.00 88.50 80 SER A N 1
ATOM 627 C CA . SER A 1 80 ? -11.426 7.685 11.258 1.00 88.50 80 SER A CA 1
ATOM 628 C C . SER A 1 80 ? -12.844 8.201 11.516 1.00 88.50 80 SER A C 1
ATOM 630 O O . SER A 1 80 ? -13.144 9.378 11.333 1.00 88.50 80 SER A O 1
ATOM 632 N N . LYS A 1 81 ? -13.741 7.311 11.960 1.00 88.19 81 LYS A N 1
ATOM 633 C CA . LYS A 1 81 ? -15.153 7.665 12.206 1.00 88.19 81 LYS A CA 1
ATOM 634 C C . LYS A 1 81 ? -15.330 8.791 13.228 1.00 88.19 81 LYS A C 1
ATOM 636 O O . LYS A 1 81 ? -16.295 9.535 13.139 1.00 88.19 81 LYS A O 1
ATOM 641 N N . ASP A 1 82 ? -14.421 8.890 14.192 1.00 89.50 82 ASP A N 1
ATOM 642 C CA . ASP A 1 82 ? -14.398 9.944 15.208 1.00 89.50 82 ASP A CA 1
ATOM 643 C C . ASP A 1 82 ? -13.681 11.225 14.744 1.00 89.50 82 ASP A C 1
ATOM 645 O O . 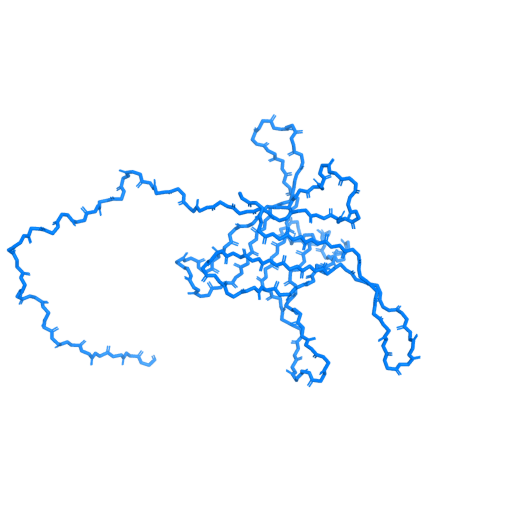ASP A 1 82 ? -13.586 12.177 15.514 1.00 89.50 82 ASP A O 1
ATOM 649 N N . GLY A 1 83 ? -13.169 11.260 13.509 1.00 88.69 83 GLY A N 1
ATOM 650 C CA . GLY A 1 83 ? -12.508 12.424 12.920 1.00 88.69 83 GLY A CA 1
ATOM 651 C C . GLY A 1 83 ? -11.072 12.665 13.394 1.00 88.69 83 GLY A C 1
ATOM 652 O O . GLY A 1 83 ? -10.462 13.643 12.978 1.00 88.69 83 GLY A O 1
ATOM 653 N N . LYS A 1 84 ? -10.527 11.817 14.275 1.00 90.38 84 LYS A N 1
ATOM 654 C CA . LYS A 1 84 ? -9.274 12.112 14.994 1.00 90.38 84 LYS A CA 1
ATOM 655 C C . LYS A 1 84 ? -8.017 11.582 14.323 1.00 90.38 84 LYS A C 1
ATOM 657 O O . LYS A 1 84 ? -6.938 12.113 14.557 1.00 90.38 84 LYS A O 1
ATOM 662 N N . VAL A 1 85 ? -8.138 10.515 13.541 1.00 88.38 85 VAL A N 1
ATOM 663 C CA . VAL A 1 85 ? -6.995 9.808 12.966 1.00 88.38 85 VAL A CA 1
ATOM 664 C C . VAL A 1 85 ? -7.072 9.904 11.456 1.00 88.38 85 VAL A C 1
ATOM 666 O O . VAL A 1 85 ? -7.961 9.321 10.832 1.00 88.38 85 VAL A O 1
ATOM 669 N N . ASN A 1 86 ? -6.112 10.617 10.876 1.00 92.44 86 ASN A N 1
ATOM 670 C CA . ASN A 1 86 ? -5.841 10.535 9.450 1.00 92.44 86 ASN A CA 1
ATOM 671 C C . ASN A 1 86 ? -5.094 9.235 9.170 1.00 92.44 86 ASN A C 1
ATOM 673 O O . ASN A 1 86 ? -4.155 8.872 9.877 1.00 92.44 86 ASN A O 1
ATOM 677 N N . TYR A 1 87 ? -5.536 8.523 8.148 1.00 95.06 87 TYR A N 1
ATOM 678 C CA . TYR A 1 87 ? -4.895 7.306 7.681 1.00 95.06 87 TYR A CA 1
ATOM 679 C C . TYR A 1 87 ? -5.150 7.157 6.188 1.00 95.06 87 TYR A C 1
ATOM 681 O O . TYR A 1 87 ? -5.872 7.947 5.574 1.00 95.06 87 TYR A O 1
ATOM 689 N N . PHE A 1 88 ? -4.587 6.120 5.592 1.00 96.69 88 PHE A N 1
ATOM 690 C CA . PHE A 1 88 ? -4.878 5.795 4.210 1.00 96.69 88 PHE A CA 1
ATOM 691 C C . PHE A 1 88 ? -5.628 4.475 4.139 1.00 96.69 88 PHE A C 1
ATOM 693 O O . PHE A 1 88 ? -5.235 3.489 4.757 1.00 96.69 88 PHE A O 1
ATOM 700 N N . LYS A 1 89 ? -6.718 4.441 3.380 1.00 95.62 89 LYS A N 1
ATOM 701 C CA . LYS A 1 89 ? -7.487 3.220 3.123 1.00 95.62 89 LYS A CA 1
ATOM 702 C C . LYS A 1 89 ? -7.252 2.775 1.695 1.00 95.62 89 LYS A C 1
ATOM 704 O O . LYS A 1 89 ? -7.149 3.603 0.796 1.00 95.62 89 LYS A O 1
ATOM 709 N N . GLY A 1 90 ? -7.243 1.480 1.456 1.00 95.44 90 GLY A N 1
ATOM 710 C CA . GLY A 1 90 ? -7.091 0.963 0.112 1.00 95.44 90 GLY A CA 1
ATOM 711 C C . GLY A 1 90 ? -7.562 -0.462 -0.021 1.00 95.44 90 GLY A C 1
ATOM 712 O O . GLY A 1 90 ? -8.140 -1.039 0.901 1.00 95.44 90 GLY A O 1
ATOM 713 N N . HIS A 1 91 ? -7.321 -1.020 -1.194 1.00 95.69 91 HIS A N 1
ATOM 714 C CA . HIS A 1 91 ? -7.554 -2.430 -1.445 1.00 95.69 91 HIS A CA 1
ATOM 715 C C . HIS A 1 91 ? -6.554 -2.970 -2.455 1.00 95.69 91 HIS A C 1
ATOM 717 O O . HIS A 1 91 ? -6.013 -2.216 -3.263 1.00 95.69 91 HIS A O 1
ATOM 723 N N . ILE A 1 92 ? -6.356 -4.282 -2.392 1.00 95.75 92 ILE A N 1
ATOM 724 C CA . ILE A 1 92 ? -5.671 -5.082 -3.399 1.00 95.75 92 ILE A CA 1
ATOM 725 C C . ILE A 1 92 ? -6.734 -5.882 -4.145 1.00 95.75 92 ILE A C 1
ATOM 727 O O . ILE A 1 92 ? -7.582 -6.511 -3.510 1.00 95.75 92 ILE A O 1
ATOM 731 N N . GLU A 1 93 ? -6.693 -5.848 -5.467 1.00 95.25 93 GLU A N 1
ATOM 732 C CA . GLU A 1 93 ? -7.554 -6.644 -6.335 1.00 95.25 93 GLU A CA 1
ATOM 733 C C . GLU A 1 93 ? -6.992 -8.066 -6.449 1.00 95.25 93 GLU A C 1
ATOM 735 O O . GLU A 1 93 ? -5.802 -8.268 -6.705 1.00 95.25 93 GLU A O 1
ATOM 740 N N . THR A 1 94 ? -7.826 -9.069 -6.185 1.00 91.25 94 THR A N 1
ATOM 741 C CA . THR A 1 94 ? -7.416 -10.475 -6.190 1.00 91.25 94 THR A CA 1
ATOM 742 C C . THR A 1 94 ? -8.612 -11.409 -6.355 1.00 91.25 94 THR A C 1
ATOM 744 O O . THR A 1 94 ? -9.604 -11.234 -5.655 1.00 91.25 94 THR A O 1
ATOM 747 N N . PRO A 1 95 ? -8.514 -12.467 -7.179 1.00 90.44 95 PRO A N 1
ATOM 748 C CA . PRO A 1 95 ? -9.591 -13.449 -7.324 1.00 90.44 95 PRO A CA 1
ATOM 749 C C . PRO A 1 95 ? -9.724 -14.393 -6.114 1.00 90.44 95 PRO A C 1
ATOM 751 O O . PRO A 1 95 ? -10.613 -15.234 -6.080 1.00 90.44 95 PRO A O 1
ATOM 754 N N . LEU A 1 96 ? -8.833 -14.298 -5.118 1.00 88.88 96 LEU A N 1
ATOM 755 C CA . LEU A 1 96 ? -8.775 -15.229 -3.982 1.00 88.88 96 LEU A CA 1
ATOM 756 C C . LEU A 1 96 ? -9.898 -15.037 -2.951 1.00 88.88 96 LEU A C 1
ATOM 758 O O . LEU A 1 96 ? -10.013 -15.835 -2.022 1.00 88.88 96 LEU A O 1
ATOM 762 N N . VAL A 1 97 ? -10.691 -13.970 -3.063 1.00 87.44 97 VAL A N 1
ATOM 763 C CA . VAL A 1 97 ? -11.778 -13.656 -2.128 1.00 87.44 97 VAL A CA 1
ATOM 764 C C . VAL A 1 97 ? -13.030 -13.222 -2.879 1.00 87.44 97 VAL A C 1
ATOM 766 O O . VAL A 1 97 ? -12.951 -12.595 -3.935 1.00 87.44 97 VAL A O 1
ATOM 769 N N . ALA A 1 98 ? -14.200 -13.498 -2.300 1.00 81.94 98 ALA A N 1
ATOM 770 C CA . ALA A 1 98 ? -15.463 -12.980 -2.812 1.00 81.94 98 ALA A CA 1
ATOM 771 C C . ALA A 1 98 ? -15.447 -11.439 -2.840 1.00 81.94 98 ALA A C 1
ATOM 773 O O . ALA A 1 98 ? -15.005 -10.793 -1.888 1.00 81.94 98 ALA A O 1
ATOM 774 N N . GLY A 1 99 ? -15.920 -10.851 -3.942 1.00 84.44 99 GLY A N 1
ATOM 775 C CA . GLY A 1 99 ? -15.841 -9.403 -4.180 1.00 84.44 99 GLY A CA 1
ATOM 776 C C . GLY A 1 99 ? -14.469 -8.910 -4.655 1.00 84.44 99 GLY A C 1
ATOM 777 O O . GLY A 1 99 ? -14.272 -7.702 -4.772 1.00 84.44 99 GLY A O 1
ATOM 778 N N . GLU A 1 100 ? -13.540 -9.835 -4.908 1.00 91.38 100 GLU A N 1
ATOM 779 C CA . GLU A 1 100 ? -12.259 -9.640 -5.594 1.00 91.38 100 GLU A CA 1
ATOM 780 C C . GLU A 1 100 ? -11.330 -8.585 -4.974 1.00 91.38 100 GLU A C 1
ATOM 782 O O . GLU A 1 100 ? -10.423 -8.069 -5.627 1.00 91.38 100 GLU A O 1
ATOM 787 N N . ARG A 1 101 ? -11.556 -8.222 -3.705 1.00 94.00 101 ARG A N 1
ATOM 788 C CA . ARG A 1 101 ? -10.850 -7.129 -3.030 1.00 94.00 101 ARG A CA 1
ATOM 789 C C . ARG A 1 101 ? -10.480 -7.476 -1.601 1.00 94.00 101 ARG A C 1
ATOM 791 O O . ARG A 1 101 ? -11.329 -7.795 -0.771 1.00 94.00 101 ARG A O 1
ATOM 798 N N . VAL A 1 102 ? -9.206 -7.284 -1.282 1.00 93.38 102 VAL A N 1
ATOM 799 C CA . VAL A 1 102 ? -8.686 -7.327 0.086 1.00 93.38 102 VAL A CA 1
ATOM 800 C C . VAL A 1 102 ? -8.392 -5.908 0.544 1.00 93.38 102 VAL A C 1
ATOM 802 O O . VAL A 1 102 ? -7.492 -5.253 0.027 1.00 93.38 102 VAL A O 1
ATOM 805 N N . TYR A 1 103 ? -9.156 -5.420 1.519 1.00 94.44 103 TYR A N 1
ATOM 806 C CA . TYR A 1 103 ? -9.014 -4.061 2.037 1.00 94.44 103 TYR A CA 1
ATOM 807 C C . TYR A 1 103 ? -7.851 -3.936 3.014 1.00 94.44 103 TYR A C 1
ATOM 809 O O . TYR A 1 103 ? -7.754 -4.704 3.965 1.00 94.44 103 TYR A O 1
ATOM 817 N N . VAL A 1 104 ? -7.017 -2.921 2.827 1.00 96.19 104 VAL A N 1
ATOM 818 C CA . VAL A 1 104 ? -5.875 -2.615 3.695 1.00 96.19 104 VAL A CA 1
ATOM 819 C C . VAL A 1 104 ? -5.959 -1.178 4.194 1.00 96.19 104 VAL A C 1
ATOM 821 O O . VAL A 1 104 ? -6.577 -0.319 3.559 1.00 96.19 104 VAL A O 1
ATOM 824 N N . ALA A 1 105 ? -5.324 -0.906 5.328 1.00 96.75 105 ALA A N 1
ATOM 825 C CA . ALA A 1 105 ? -5.143 0.446 5.838 1.00 96.75 105 ALA A CA 1
ATOM 826 C C . ALA A 1 105 ? -3.666 0.710 6.126 1.00 96.75 105 ALA A C 1
ATOM 828 O O . ALA A 1 105 ? -2.986 -0.138 6.701 1.00 96.75 105 ALA A O 1
ATOM 829 N N . LEU A 1 106 ? -3.182 1.876 5.715 1.00 97.44 106 LEU A N 1
ATOM 830 C CA . LEU A 1 106 ? -1.814 2.335 5.902 1.00 97.44 106 LEU A CA 1
ATOM 831 C C . LEU A 1 106 ? -1.801 3.433 6.963 1.00 97.44 106 LEU A C 1
ATOM 833 O O . LEU A 1 106 ? -2.598 4.375 6.904 1.00 97.44 106 LEU A O 1
ATOM 837 N N . PHE A 1 107 ? -0.877 3.304 7.904 1.00 95.75 107 PHE A N 1
ATOM 838 C CA . PHE A 1 107 ? -0.648 4.261 8.980 1.00 95.75 107 PHE A CA 1
ATOM 839 C C . PHE A 1 107 ? 0.812 4.685 8.986 1.00 95.75 107 PHE A C 1
ATOM 841 O O . PHE A 1 107 ? 1.685 3.908 8.598 1.00 95.75 107 PHE A O 1
ATOM 848 N N . GLU A 1 108 ? 1.077 5.903 9.443 1.00 93.56 108 GLU A N 1
ATOM 849 C CA . GLU A 1 108 ? 2.440 6.297 9.785 1.00 93.56 108 GLU A CA 1
ATOM 850 C C . GLU A 1 108 ? 2.952 5.398 10.923 1.00 93.56 108 GLU A C 1
ATOM 852 O O . GLU A 1 108 ? 2.194 5.099 11.858 1.00 93.56 108 GLU A O 1
ATOM 857 N N . PRO A 1 109 ? 4.202 4.913 10.839 1.00 92.88 109 PRO A N 1
ATOM 858 C CA . PRO A 1 109 ? 4.781 4.093 11.890 1.00 92.88 109 PRO A CA 1
ATOM 859 C C . PRO A 1 109 ? 4.876 4.903 13.186 1.00 92.88 109 PRO A C 1
ATOM 861 O O . PRO A 1 109 ? 5.224 6.082 13.186 1.00 92.88 109 PRO A O 1
ATOM 864 N N . LYS A 1 110 ? 4.557 4.261 14.313 1.00 89.38 110 LYS A N 1
ATOM 865 C CA . LYS A 1 110 ? 4.663 4.895 15.639 1.00 89.38 110 LYS A CA 1
ATOM 866 C C . LYS A 1 110 ? 6.103 5.000 16.129 1.00 89.38 110 LYS A C 1
ATOM 868 O O . LYS A 1 110 ? 6.396 5.819 16.994 1.00 89.38 110 LYS A O 1
ATOM 873 N N . GLU A 1 111 ? 6.964 4.133 15.614 1.00 90.12 111 GLU A N 1
ATOM 874 C CA . GLU A 1 111 ? 8.382 4.070 15.936 1.00 90.12 111 GLU A CA 1
ATOM 875 C C . GLU A 1 111 ? 9.196 4.631 14.772 1.00 90.12 111 GLU A C 1
ATOM 877 O O . GLU A 1 111 ? 8.850 4.421 13.608 1.00 90.12 111 GLU A O 1
ATOM 882 N N . ASP A 1 112 ? 10.304 5.304 15.080 1.00 88.56 112 ASP A N 1
ATOM 883 C CA . ASP A 1 112 ? 11.243 5.775 14.063 1.00 88.56 112 ASP A CA 1
ATOM 884 C C . ASP A 1 112 ? 12.101 4.606 13.556 1.00 88.56 112 ASP A C 1
ATOM 886 O O . ASP A 1 112 ? 13.195 4.322 14.043 1.00 88.56 112 ASP A O 1
ATOM 890 N N . ASN A 1 113 ? 11.539 3.863 12.606 1.00 90.44 113 ASN A N 1
ATOM 891 C CA . ASN A 1 113 ? 12.125 2.658 12.019 1.00 90.44 113 ASN A CA 1
ATOM 892 C C . ASN A 1 113 ? 12.449 2.826 10.522 1.00 90.44 113 ASN A C 1
ATOM 894 O O . ASN A 1 113 ? 12.684 1.846 9.809 1.00 90.44 113 ASN A O 1
ATOM 898 N N . GLY A 1 114 ? 12.444 4.070 10.026 1.00 91.75 114 GLY A N 1
ATOM 899 C CA . GLY A 1 114 ? 12.690 4.396 8.619 1.00 91.75 114 GLY A CA 1
ATOM 900 C C . GLY A 1 114 ? 11.611 3.895 7.650 1.00 91.75 114 GLY A C 1
ATOM 901 O O . GLY A 1 114 ? 11.816 3.929 6.429 1.00 91.75 114 GLY A O 1
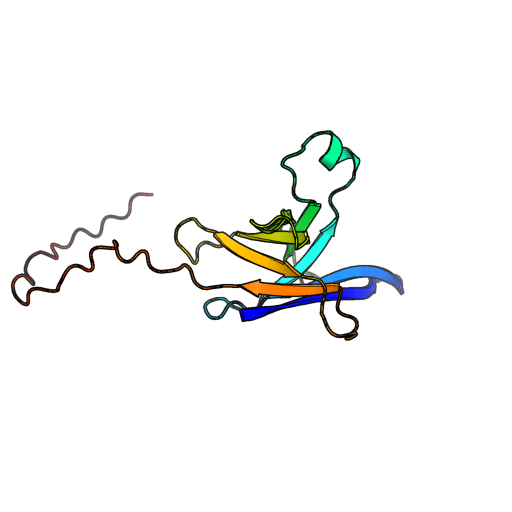ATOM 902 N N . LEU A 1 115 ? 10.474 3.407 8.157 1.00 96.00 115 LEU A N 1
ATOM 903 C CA . LEU A 1 115 ? 9.316 3.084 7.335 1.00 96.00 115 LEU A CA 1
ATOM 904 C C . LEU A 1 115 ? 8.541 4.360 7.001 1.00 96.00 115 LEU A C 1
ATOM 906 O O . LEU A 1 115 ? 8.525 5.331 7.746 1.00 96.00 115 LEU A O 1
ATOM 910 N N . MET A 1 116 ? 7.894 4.346 5.843 1.00 95.88 116 MET A N 1
ATOM 911 C CA . MET A 1 116 ? 6.945 5.384 5.455 1.00 95.88 116 MET A CA 1
ATOM 912 C C . MET A 1 116 ? 5.542 5.024 5.941 1.00 95.88 116 MET A C 1
ATOM 914 O O . MET A 1 116 ? 4.838 5.875 6.468 1.00 95.88 116 MET A O 1
ATOM 918 N N . PHE A 1 117 ? 5.152 3.754 5.785 1.00 97.31 117 PHE A N 1
ATOM 919 C CA . PHE A 1 117 ? 3.852 3.257 6.225 1.00 97.31 117 PHE A CA 1
ATOM 920 C C . PHE A 1 117 ? 3.951 1.854 6.809 1.00 97.31 117 PHE A C 1
ATOM 922 O O . PHE A 1 117 ? 4.670 1.003 6.281 1.00 97.31 117 PHE A O 1
ATOM 929 N N . GLU A 1 118 ? 3.131 1.591 7.819 1.00 97.06 118 GLU A N 1
ATOM 930 C CA . GLU A 1 118 ? 2.748 0.251 8.243 1.00 97.06 118 GLU A CA 1
ATOM 931 C C . GLU A 1 118 ? 1.429 -0.145 7.590 1.00 97.06 118 GLU A C 1
ATOM 933 O O . GLU A 1 118 ? 0.463 0.622 7.586 1.00 97.06 118 GLU A O 1
ATOM 938 N N . VAL A 1 119 ? 1.376 -1.359 7.048 1.00 97.25 119 VAL A N 1
ATOM 939 C CA . VAL A 1 119 ? 0.179 -1.899 6.407 1.00 97.25 119 VAL A CA 1
ATOM 940 C C . VAL A 1 119 ? -0.552 -2.763 7.412 1.00 97.25 119 VAL A C 1
ATOM 942 O O . VAL A 1 119 ? 0.003 -3.694 7.993 1.00 97.25 119 VAL A O 1
ATOM 945 N N . THR A 1 120 ? -1.831 -2.481 7.586 1.00 95.12 120 THR A N 1
ATOM 946 C CA . THR A 1 120 ? -2.705 -3.225 8.475 1.00 95.12 120 THR A CA 1
ATOM 947 C C . THR A 1 120 ? -3.850 -3.856 7.706 1.00 95.12 120 THR A C 1
ATOM 949 O O . THR A 1 120 ? -4.385 -3.300 6.745 1.00 95.12 120 THR A O 1
ATOM 952 N N . TRP A 1 121 ? -4.232 -5.039 8.167 1.00 93.50 121 TRP A N 1
ATOM 953 C CA . TRP A 1 121 ? -5.391 -5.769 7.691 1.00 93.50 121 TRP A CA 1
ATOM 954 C C . TRP A 1 121 ? -6.156 -6.352 8.879 1.00 93.50 121 TRP A C 1
ATOM 956 O O . TRP A 1 121 ? -5.589 -6.661 9.940 1.00 93.50 121 TRP A O 1
ATOM 966 N N . SER A 1 122 ? -7.464 -6.489 8.701 1.00 84.50 122 SER A N 1
ATOM 967 C CA . SER A 1 122 ? -8.349 -7.211 9.606 1.00 84.50 122 SER A CA 1
ATOM 968 C C . SER A 1 122 ? -9.208 -8.162 8.792 1.00 84.50 122 SER A C 1
ATOM 970 O O . SER A 1 122 ? -9.760 -7.751 7.770 1.00 84.50 122 SER A O 1
ATOM 972 N N . ALA A 1 123 ? -9.364 -9.391 9.279 1.00 77.69 123 ALA A N 1
ATOM 973 C CA . ALA A 1 123 ? -10.310 -10.331 8.701 1.00 77.69 123 ALA A CA 1
ATOM 974 C C . ALA A 1 123 ? -11.711 -9.701 8.616 1.00 77.69 123 ALA A C 1
ATOM 976 O O . ALA A 1 123 ? -12.101 -8.969 9.539 1.00 77.69 123 ALA A O 1
ATOM 977 N N . PRO A 1 124 ? -12.470 -9.967 7.537 1.00 71.12 124 PRO A N 1
ATOM 978 C CA . PRO A 1 124 ? -13.881 -9.625 7.495 1.00 71.12 124 PRO A CA 1
ATOM 979 C C . PRO A 1 124 ? -14.555 -10.169 8.752 1.00 71.12 124 PRO A C 1
ATOM 981 O O . PRO A 1 124 ? -14.401 -11.341 9.095 1.00 71.12 124 PRO A O 1
ATOM 984 N N . LYS A 1 125 ? -15.265 -9.305 9.478 1.00 68.94 125 LYS A N 1
ATOM 985 C CA . LYS A 1 125 ? -16.044 -9.760 10.627 1.00 68.94 125 LYS A CA 1
ATOM 986 C C . LYS A 1 125 ? -17.167 -10.628 10.078 1.00 68.94 125 LYS A C 1
ATOM 988 O O . LYS A 1 125 ? -17.899 -10.170 9.202 1.00 68.94 125 LYS A O 1
ATOM 993 N N . SER A 1 126 ? -17.302 -11.856 10.575 1.00 57.59 126 SER A N 1
ATOM 994 C CA . SER A 1 126 ? -18.486 -12.657 10.283 1.00 57.59 126 SER A CA 1
ATOM 995 C C . SER A 1 126 ? -19.696 -11.866 10.764 1.00 57.59 126 SER A C 1
ATOM 997 O O . SER A 1 126 ? -19.813 -11.583 11.959 1.00 57.59 126 SER A O 1
ATOM 999 N N . ASN A 1 127 ? -20.586 -11.481 9.853 1.00 49.78 127 ASN A N 1
ATOM 1000 C CA . ASN A 1 127 ? -21.914 -11.076 10.277 1.00 49.78 127 ASN A CA 1
ATOM 1001 C C . ASN A 1 127 ? -22.517 -12.293 10.977 1.00 49.78 127 ASN A C 1
ATOM 1003 O O . ASN A 1 127 ? -22.680 -13.343 10.363 1.00 49.78 127 ASN A O 1
ATOM 1007 N N . THR A 1 128 ? -22.857 -12.161 12.254 1.00 49.66 128 THR A N 1
ATOM 1008 C CA . THR A 1 128 ? -23.568 -13.180 13.040 1.00 49.66 128 THR A CA 1
ATOM 1009 C C . THR A 1 128 ? -24.972 -13.490 12.499 1.00 49.66 128 THR A C 1
ATOM 1011 O O . THR A 1 128 ? -25.695 -14.277 13.095 1.00 49.66 128 THR A O 1
ATOM 1014 N N . SER A 1 129 ? -25.362 -12.901 11.363 1.00 47.56 129 SER A N 1
ATOM 1015 C CA . SER A 1 129 ? -26.556 -13.238 10.588 1.00 47.56 129 SER A CA 1
ATOM 1016 C C . SER A 1 129 ? -26.290 -14.167 9.397 1.00 47.56 129 SER A C 1
ATOM 1018 O O . SER A 1 129 ? -27.222 -14.468 8.654 1.00 47.56 129 SER A O 1
ATOM 1020 N N . ALA A 1 130 ? -25.049 -14.615 9.173 1.00 44.62 130 ALA A N 1
ATOM 1021 C CA . ALA A 1 130 ? -24.780 -15.658 8.193 1.00 44.62 130 ALA A CA 1
ATOM 1022 C C . ALA A 1 130 ? -25.354 -16.976 8.726 1.00 44.62 130 ALA A C 1
ATOM 1024 O O . ALA A 1 130 ? -24.791 -17.588 9.631 1.00 44.62 130 ALA A O 1
ATOM 1025 N N . TYR A 1 131 ? -26.510 -17.362 8.186 1.00 47.78 131 TYR A N 1
ATOM 1026 C CA . TYR A 1 131 ? -27.094 -18.689 8.318 1.00 47.78 131 TYR A CA 1
ATOM 1027 C C . TYR A 1 131 ? -26.011 -19.721 7.989 1.00 47.78 131 TYR A C 1
ATOM 1029 O O . TYR A 1 131 ? -25.656 -19.911 6.829 1.00 47.78 131 TYR A O 1
ATOM 1037 N N . VAL A 1 132 ? -25.429 -20.331 9.018 1.00 46.31 132 VAL A N 1
ATOM 1038 C CA . VAL A 1 132 ? -24.687 -21.577 8.860 1.00 46.31 132 VAL A CA 1
ATOM 1039 C C . VAL A 1 132 ? -25.775 -22.622 8.648 1.00 46.31 132 VAL A C 1
ATOM 1041 O O . VAL A 1 132 ? -26.579 -22.802 9.566 1.00 46.31 132 VAL A O 1
ATOM 1044 N N . PRO A 1 133 ? -25.870 -23.284 7.482 1.00 39.44 133 PRO A N 1
ATOM 1045 C CA . PRO A 1 133 ? -26.750 -24.429 7.365 1.00 39.44 133 PRO A CA 1
ATOM 1046 C C . PRO A 1 133 ? -26.250 -25.443 8.390 1.00 39.44 133 PRO A C 1
ATOM 1048 O O . PRO A 1 133 ? -25.136 -25.957 8.282 1.00 39.44 133 PRO A O 1
ATOM 1051 N N . THR A 1 134 ? -27.029 -25.675 9.442 1.00 38.34 134 THR A N 1
ATOM 105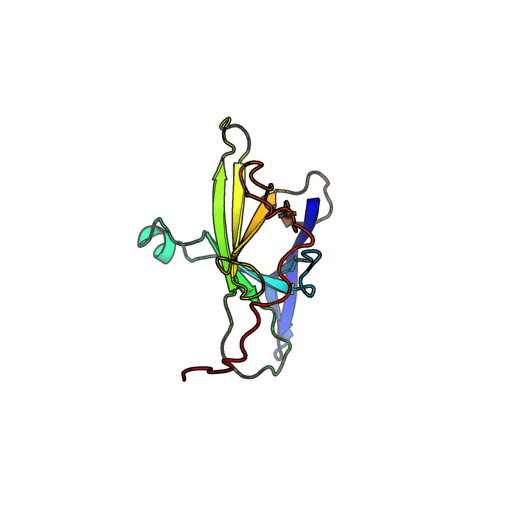2 C CA . THR A 1 134 ? -26.857 -26.863 10.269 1.00 38.34 134 THR A CA 1
ATOM 1053 C C . THR A 1 134 ? -26.933 -28.043 9.322 1.00 38.34 134 THR A C 1
ATOM 1055 O O . THR A 1 134 ? -27.969 -28.247 8.694 1.00 38.34 134 THR A O 1
ATOM 1058 N N . ALA A 1 135 ? -25.835 -28.785 9.190 1.00 42.34 135 ALA A N 1
ATOM 1059 C CA . ALA A 1 135 ? -25.856 -30.087 8.555 1.00 42.34 135 ALA A CA 1
ATOM 1060 C C . ALA A 1 135 ? -26.773 -30.980 9.400 1.00 42.34 135 ALA A C 1
ATOM 1062 O O . ALA A 1 135 ? -26.340 -31.578 10.385 1.00 42.34 135 ALA A O 1
ATOM 1063 N N . SER A 1 136 ? -28.064 -31.009 9.068 1.00 39.59 136 SER A N 1
ATOM 1064 C CA . SER A 1 136 ? -28.915 -32.126 9.438 1.00 39.59 136 SER A CA 1
ATOM 1065 C C . SER A 1 136 ? -28.308 -33.347 8.764 1.00 39.59 136 SER A C 1
ATOM 1067 O O . SER A 1 136 ? -28.075 -33.355 7.558 1.00 39.59 136 SER A O 1
ATOM 1069 N N . SER A 1 137 ? -28.003 -34.368 9.553 1.00 46.91 137 SER A N 1
ATOM 1070 C CA . SER A 1 137 ? -27.441 -35.650 9.126 1.00 46.91 137 SER A CA 1
ATOM 1071 C C . SER A 1 137 ? -28.416 -36.503 8.295 1.00 46.91 137 SER A C 1
ATOM 1073 O O . SER A 1 137 ? -28.355 -37.726 8.331 1.00 46.91 137 SER A O 1
ATOM 1075 N N . GLU A 1 138 ? -29.315 -35.865 7.552 1.00 44.34 138 GLU A N 1
ATOM 1076 C CA . GLU A 1 138 ?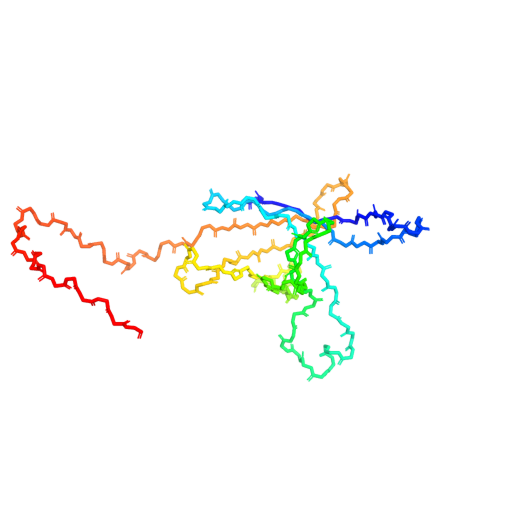 -30.385 -36.469 6.766 1.00 44.34 138 GLU A CA 1
ATOM 1077 C C . GLU A 1 138 ? -30.587 -35.630 5.497 1.00 44.34 138 GLU A C 1
ATOM 1079 O O . GLU A 1 138 ? -31.454 -34.772 5.460 1.00 44.34 138 GLU A O 1
ATOM 1084 N N . ASP A 1 139 ? -29.681 -35.768 4.524 1.00 43.78 139 ASP A N 1
ATOM 1085 C CA . ASP A 1 139 ? -29.991 -35.871 3.083 1.00 43.78 139 ASP A CA 1
ATOM 1086 C C . ASP A 1 139 ? -28.704 -35.766 2.250 1.00 43.78 139 ASP A C 1
ATOM 1088 O O . ASP A 1 139 ? -28.395 -34.773 1.592 1.00 43.78 139 ASP A O 1
ATOM 1092 N N . ALA A 1 140 ? -27.916 -36.840 2.268 1.00 40.38 140 ALA A N 1
ATOM 1093 C CA . ALA A 1 140 ? -26.794 -37.037 1.352 1.00 40.38 140 ALA A CA 1
ATOM 1094 C C . ALA A 1 140 ? -27.264 -37.643 0.012 1.00 40.38 140 ALA A C 1
ATOM 1096 O O . ALA A 1 140 ? -26.638 -38.566 -0.502 1.00 40.38 140 ALA A O 1
ATOM 1097 N N . SER A 1 141 ? -28.393 -37.171 -0.531 1.00 39.25 141 SER A N 1
ATOM 1098 C CA . SER A 1 141 ? -29.022 -37.740 -1.734 1.00 39.25 141 SER A CA 1
ATOM 1099 C C . SER A 1 141 ? -29.137 -36.773 -2.923 1.00 39.25 141 SER A C 1
ATOM 1101 O O . SER A 1 141 ? -29.621 -37.175 -3.976 1.00 39.25 141 SER A O 1
ATOM 1103 N N . TYR A 1 142 ? -28.643 -35.532 -2.811 1.00 38.28 142 TYR A N 1
ATOM 1104 C CA . TYR A 1 142 ? -28.868 -34.488 -3.828 1.00 38.28 142 TYR A CA 1
ATOM 1105 C C . TYR A 1 142 ? -27.631 -33.989 -4.592 1.00 38.28 142 TYR A C 1
ATOM 1107 O O . TYR A 1 142 ? -27.696 -32.952 -5.250 1.00 38.28 142 TYR A O 1
ATOM 1115 N N . TYR A 1 143 ? -26.524 -34.734 -4.581 1.00 36.00 143 TYR A N 1
ATOM 1116 C CA . TYR A 1 143 ? -25.465 -34.538 -5.578 1.00 36.00 143 TYR A CA 1
ATOM 1117 C C . TYR A 1 143 ? -25.802 -35.358 -6.824 1.00 36.00 143 TYR A C 1
ATOM 1119 O O . TYR A 1 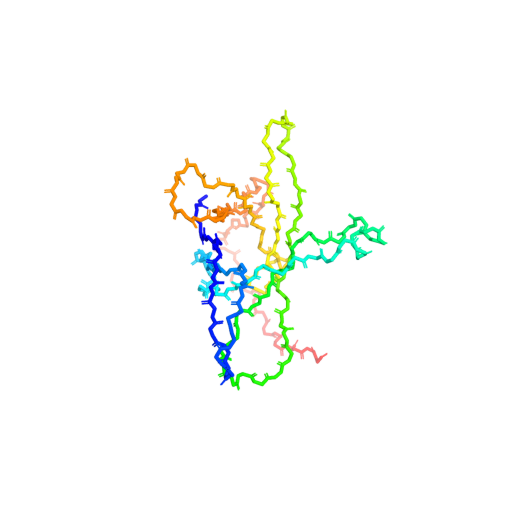143 ? -25.262 -36.440 -7.037 1.00 36.00 143 TYR A O 1
ATOM 1127 N N . ALA A 1 144 ? -26.755 -34.862 -7.612 1.00 38.62 144 ALA A N 1
ATOM 1128 C CA . ALA A 1 144 ? -26.849 -35.266 -9.004 1.00 38.62 144 ALA A CA 1
ATOM 1129 C C . ALA A 1 144 ? -25.703 -34.578 -9.756 1.00 38.62 144 ALA A C 1
ATOM 1131 O O . ALA A 1 144 ? -25.619 -33.348 -9.761 1.00 38.62 144 ALA A O 1
ATOM 1132 N N . ASP A 1 145 ? -24.818 -35.398 -10.321 1.00 42.94 145 ASP A N 1
ATOM 1133 C CA . ASP A 1 145 ? -23.876 -35.036 -11.375 1.00 42.94 145 ASP A CA 1
ATOM 1134 C C . ASP A 1 145 ? -24.577 -34.168 -12.424 1.00 42.94 145 ASP A C 1
ATOM 1136 O O . ASP A 1 145 ? -25.413 -34.657 -13.181 1.00 42.94 145 ASP A O 1
ATOM 1140 N N . ASP A 1 146 ? -24.215 -32.893 -12.491 1.00 40.25 146 ASP A N 1
ATOM 1141 C CA . ASP A 1 146 ? -24.295 -32.144 -13.741 1.00 40.25 146 ASP A CA 1
ATOM 1142 C C . ASP A 1 146 ? -23.090 -31.198 -13.802 1.00 40.25 146 ASP A C 1
ATOM 1144 O O . ASP A 1 146 ? -23.157 -29.983 -13.597 1.00 40.25 146 ASP A O 1
ATOM 1148 N N . ASP A 1 147 ? -21.935 -31.827 -14.036 1.00 44.28 147 ASP A N 1
ATOM 1149 C CA . ASP A 1 147 ? -20.716 -31.203 -14.541 1.00 44.28 147 ASP A CA 1
ATOM 1150 C C . ASP A 1 147 ? -20.990 -30.612 -15.936 1.00 44.28 147 ASP A C 1
ATOM 1152 O O . ASP A 1 147 ? -20.706 -31.217 -16.973 1.00 44.28 147 ASP A O 1
ATOM 1156 N N . ALA A 1 148 ? -21.520 -29.392 -15.977 1.00 37.88 148 ALA A N 1
ATOM 1157 C CA . ALA A 1 148 ? -21.573 -28.597 -17.198 1.00 37.88 148 ALA A CA 1
ATOM 1158 C C . ALA A 1 148 ? -20.994 -27.197 -16.956 1.00 37.88 148 ALA A C 1
ATOM 1160 O O . ALA A 1 148 ? -21.657 -26.292 -16.452 1.00 37.88 148 ALA A O 1
ATOM 1161 N N . ILE A 1 149 ? -19.732 -27.023 -17.357 1.00 33.72 149 ILE A N 1
ATOM 1162 C CA . ILE A 1 149 ? -19.055 -25.726 -17.486 1.00 33.72 149 ILE A CA 1
ATOM 1163 C C . ILE A 1 149 ? -19.511 -25.076 -18.808 1.00 33.72 149 ILE A C 1
ATOM 1165 O O . ILE A 1 149 ? -19.279 -25.680 -19.859 1.00 33.72 149 ILE A O 1
ATOM 1169 N N . PRO A 1 150 ? -20.094 -23.860 -18.823 1.00 39.84 150 PRO A N 1
ATOM 1170 C CA . PRO A 1 150 ? -20.299 -23.106 -20.056 1.00 39.84 150 PRO A CA 1
ATOM 1171 C C . PRO A 1 150 ? -19.172 -22.079 -20.281 1.00 39.84 150 PRO A C 1
ATOM 1173 O O . PRO A 1 150 ? -18.764 -21.385 -19.351 1.00 39.84 150 PRO A O 1
ATOM 1176 N N . TYR A 1 151 ? -18.694 -22.043 -21.531 1.00 47.69 151 TYR A N 1
ATOM 1177 C CA . TYR A 1 151 ? -17.615 -21.219 -22.105 1.00 47.69 151 TYR A CA 1
ATOM 1178 C C . TYR A 1 151 ? -17.688 -19.715 -21.816 1.00 47.69 151 TYR A C 1
ATOM 1180 O O . TYR A 1 151 ? -18.801 -19.147 -21.887 1.00 47.69 151 TYR A O 1
#

Radius of gyration: 20.7 Å; Cα contacts (8 Å, |Δi|>4): 252; chains: 1; bounding box: 54×55×38 Å

Secondary structure (DSSP, 8-state):
-EEEEEEEEEEE-TTSPEEEEEEEEE--TTS--EEEEEEEPPHHHHHH-TTS-SEEEEEP--TT--SPPPEEEEEEEEE-TTS--EEEEEEEE-TTSTTSEEEEEEE--SS-SS-SEEEE--PPPPPTTS------SS-TT----------

pLDDT: mean 82.81, std 19.12, range [33.72, 98.0]

Mean predicted aligned error: 10.55 Å

Organism: NCBI:txid1073353

Foldseek 3Di:
DFFKFWFWDWDQDPVRDIDIFIWMWGHDPVDDIFTWTWDADDPVVCVVDVPAARTFTWTDDDPPDDDDIDTFKGKHWDADPVRPDIWIKMWGAAPPDPVRTFIWIWDQDPDPPRTRTTIDHDDDDPPPPPPPPDPPVPDPDPPDDDPDDDD